Protein AF-A0A847CXT5-F1 (afdb_monomer)

Solvent-accessible surface area (backbone atoms only — not comparable to full-atom values): 8410 Å² total; per-residue (Å²): 108,74,64,59,53,51,53,51,46,37,54,35,39,77,73,70,45,83,42,73,46,70,62,64,74,27,46,55,97,76,55,68,42,66,68,53,52,52,55,55,49,50,51,42,58,76,41,60,37,53,26,42,39,64,92,59,39,17,44,76,40,48,89,77,52,38,62,55,51,42,57,51,31,45,75,77,40,70,72,48,35,59,54,47,44,75,73,48,63,86,46,46,72,46,64,29,94,53,28,73,60,51,47,48,53,51,52,55,51,26,59,78,67,73,29,46,57,54,55,67,62,50,52,58,56,54,58,73,70,58,72,81,68,81,78,69,80,77,54,101,63,74,88,116

Mean predicted aligned error: 5.4 Å

pLDDT: mean 93.59, std 9.49, range [51.81, 98.88]

Structure (mmCIF, N/CA/C/O backbone):
data_AF-A0A847CXT5-F1
#
_entry.id   AF-A0A847CXT5-F1
#
loop_
_atom_site.group_PDB
_atom_site.id
_atom_site.type_symbol
_atom_site.label_atom_id
_atom_site.label_alt_id
_atom_site.label_comp_id
_atom_site.label_asym_id
_atom_site.label_entity_id
_atom_site.label_seq_id
_atom_site.pdbx_PDB_ins_code
_atom_site.Cartn_x
_atom_site.Cartn_y
_atom_site.Cartn_z
_atom_site.occupancy
_atom_site.B_iso_or_equiv
_atom_site.auth_seq_id
_atom_site.auth_comp_id
_atom_site.auth_asym_id
_atom_site.auth_atom_id
_atom_site.pdbx_PDB_model_num
ATOM 1 N N . THR A 1 1 ? 10.866 6.165 8.435 1.00 80.00 1 THR A N 1
ATOM 2 C CA . THR A 1 1 ? 10.937 4.699 8.210 1.00 80.00 1 THR A CA 1
ATOM 3 C C . THR A 1 1 ? 9.581 4.065 8.501 1.00 80.00 1 THR A C 1
ATOM 5 O O . THR A 1 1 ? 8.692 4.770 8.966 1.00 80.00 1 THR A O 1
ATOM 8 N N . THR A 1 2 ? 9.377 2.768 8.231 1.00 90.88 2 THR A N 1
ATOM 9 C CA . THR A 1 2 ? 8.132 2.068 8.625 1.00 90.88 2 THR A CA 1
ATOM 10 C C . THR A 1 2 ? 7.911 2.136 10.136 1.00 90.88 2 THR A C 1
ATOM 12 O O . THR A 1 2 ? 6.807 2.439 10.571 1.00 90.88 2 THR A O 1
ATOM 15 N N . LYS A 1 3 ? 8.977 1.964 10.929 1.00 94.25 3 LYS A N 1
ATOM 16 C CA . LYS A 1 3 ? 8.928 2.025 12.395 1.00 94.25 3 LYS A CA 1
ATOM 17 C C . LYS A 1 3 ? 8.353 3.348 12.913 1.00 94.25 3 LYS A C 1
ATOM 19 O O . LYS A 1 3 ? 7.397 3.321 13.672 1.00 94.25 3 LYS A O 1
ATOM 24 N N . GLU A 1 4 ? 8.872 4.483 12.447 1.00 96.94 4 GLU A N 1
ATOM 25 C CA . GLU A 1 4 ? 8.405 5.811 12.891 1.00 96.94 4 GLU A CA 1
ATOM 26 C C . GLU A 1 4 ? 6.923 6.047 12.558 1.00 96.94 4 GLU A C 1
ATOM 28 O O . GLU A 1 4 ? 6.193 6.655 13.335 1.00 96.94 4 GLU A O 1
ATOM 33 N N . ARG A 1 5 ? 6.447 5.528 11.414 1.00 96.50 5 ARG A N 1
ATOM 34 C CA . ARG A 1 5 ? 5.022 5.596 11.054 1.00 96.50 5 ARG A CA 1
ATOM 35 C C . ARG A 1 5 ? 4.167 4.770 12.013 1.00 96.50 5 ARG A C 1
ATOM 37 O O . ARG A 1 5 ? 3.111 5.232 12.426 1.00 96.50 5 ARG A O 1
ATOM 44 N N . VAL A 1 6 ? 4.623 3.575 12.386 1.00 97.19 6 VAL A N 1
ATOM 45 C CA . VAL A 1 6 ? 3.928 2.714 13.357 1.00 97.19 6 VAL A CA 1
ATOM 46 C C . VAL A 1 6 ? 3.928 3.344 14.751 1.00 97.19 6 VAL A C 1
ATO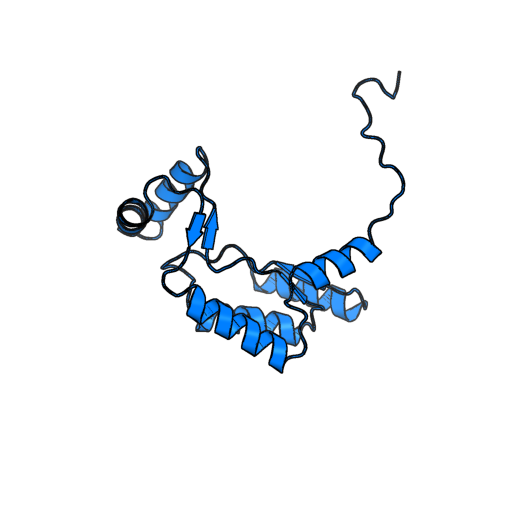M 48 O O . VAL A 1 6 ? 2.904 3.313 15.423 1.00 97.19 6 VAL A O 1
ATOM 51 N N . GLU A 1 7 ? 5.029 3.971 15.169 1.00 98.00 7 GLU A N 1
ATOM 52 C CA . GLU A 1 7 ? 5.098 4.723 16.429 1.00 98.00 7 GLU A CA 1
ATOM 53 C C . GLU A 1 7 ? 4.094 5.882 16.445 1.00 98.00 7 GLU A C 1
ATOM 55 O O . GLU A 1 7 ? 3.377 6.048 17.429 1.00 98.00 7 GLU A O 1
ATOM 60 N N . ALA A 1 8 ? 3.956 6.618 15.338 1.00 98.12 8 ALA A N 1
ATOM 61 C CA . ALA A 1 8 ? 2.933 7.653 15.214 1.00 98.12 8 ALA A CA 1
ATOM 62 C C . ALA A 1 8 ? 1.506 7.080 15.317 1.00 98.12 8 ALA A C 1
ATOM 64 O O . ALA A 1 8 ? 0.692 7.602 16.076 1.00 98.12 8 ALA A O 1
ATOM 65 N N . LEU A 1 9 ? 1.207 5.979 14.613 1.00 98.31 9 LEU A N 1
ATOM 66 C CA . LEU A 1 9 ? -0.096 5.304 14.705 1.00 98.31 9 LEU A CA 1
ATOM 67 C C . LEU A 1 9 ? -0.388 4.812 16.128 1.00 98.31 9 LEU A C 1
ATOM 69 O O . LEU A 1 9 ? -1.523 4.902 16.589 1.00 98.31 9 LEU A O 1
ATOM 73 N N . LYS A 1 10 ? 0.634 4.324 16.836 1.00 98.25 10 LYS A N 1
ATOM 74 C CA . LYS A 1 10 ? 0.521 3.887 18.227 1.00 98.25 10 LYS A CA 1
ATOM 75 C C . LYS A 1 10 ? 0.152 5.047 19.151 1.00 98.25 10 LYS A C 1
ATOM 77 O O . LYS A 1 10 ? -0.775 4.892 19.937 1.00 98.25 10 LYS A O 1
ATOM 82 N N . SER A 1 11 ? 0.816 6.195 19.022 1.00 98.56 11 SER A N 1
ATOM 83 C CA . SER A 1 11 ? 0.472 7.390 19.801 1.00 98.56 11 SER A CA 1
ATOM 84 C C . SER A 1 11 ? -0.959 7.854 19.519 1.00 98.56 11 SER A C 1
ATOM 86 O O . SER A 1 11 ? -1.705 8.119 20.451 1.00 98.56 11 SER A O 1
ATOM 88 N N . LEU A 1 12 ? -1.380 7.881 18.248 1.00 98.31 12 LEU A N 1
ATOM 89 C CA . LEU A 1 12 ? -2.756 8.240 17.877 1.00 98.31 12 LEU A CA 1
ATOM 90 C C . LEU A 1 12 ? -3.781 7.276 18.490 1.00 98.31 12 LEU A C 1
ATOM 92 O O . LEU A 1 12 ? -4.783 7.717 19.047 1.00 98.31 12 LEU A O 1
ATOM 96 N N . ARG A 1 13 ? -3.504 5.968 18.451 1.00 97.88 13 ARG A N 1
ATOM 97 C CA . ARG A 1 13 ? -4.335 4.944 19.094 1.00 97.88 13 ARG A CA 1
ATOM 98 C C . ARG A 1 13 ? -4.443 5.161 20.604 1.00 97.88 13 ARG A C 1
ATOM 100 O O . ARG A 1 13 ? -5.537 5.025 21.146 1.00 97.88 13 ARG A O 1
ATOM 107 N N . ASP A 1 14 ? -3.329 5.443 21.276 1.00 98.19 14 ASP A N 1
ATOM 108 C CA . ASP A 1 14 ? -3.289 5.616 22.734 1.00 98.19 14 ASP A CA 1
ATOM 109 C C . ASP A 1 14 ? -4.082 6.863 23.178 1.00 98.19 14 ASP A C 1
ATOM 111 O O . ASP A 1 14 ? -4.697 6.846 24.242 1.00 98.19 14 ASP A O 1
ATOM 115 N N . GLU A 1 15 ? -4.180 7.875 22.311 1.00 98.31 15 GLU A N 1
ATOM 116 C CA . GLU A 1 15 ? -5.046 9.056 22.472 1.00 98.31 15 GLU A CA 1
ATOM 117 C C . GLU A 1 15 ? -6.496 8.836 21.985 1.00 98.31 15 GLU A C 1
ATOM 119 O O . GLU A 1 15 ? -7.308 9.760 21.969 1.00 98.31 15 GLU A O 1
ATOM 124 N N . GLY A 1 16 ? -6.855 7.618 21.563 1.00 96.44 16 GLY A N 1
ATOM 125 C CA . GLY A 1 16 ?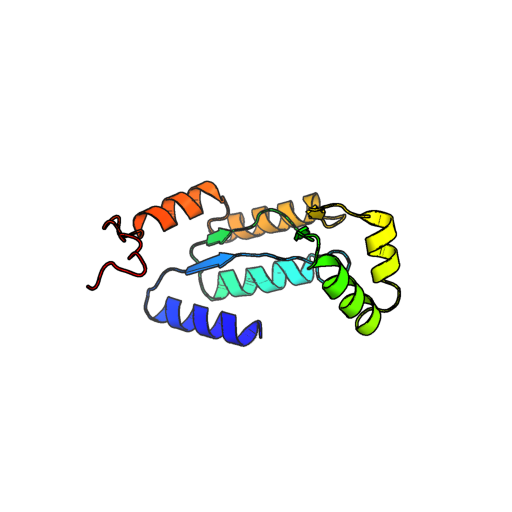 -8.204 7.285 21.094 1.00 96.44 16 GLY A CA 1
ATOM 126 C C . GLY A 1 16 ? -8.561 7.846 19.713 1.00 96.44 16 GLY A C 1
ATOM 127 O O . GLY A 1 16 ? -9.739 7.878 19.355 1.00 96.44 16 GLY A O 1
ATOM 128 N N . ILE A 1 17 ? -7.570 8.272 18.925 1.00 96.19 17 ILE A N 1
ATOM 129 C CA . ILE A 1 17 ? -7.764 8.817 17.580 1.00 96.19 17 ILE A CA 1
ATOM 130 C C . ILE A 1 17 ? -7.764 7.663 16.563 1.00 96.19 17 ILE A C 1
ATOM 132 O O . ILE A 1 17 ? -6.739 6.994 16.387 1.00 96.19 17 ILE A O 1
ATOM 136 N N . PRO A 1 18 ? -8.886 7.406 15.866 1.00 95.19 18 PRO A N 1
ATOM 137 C CA . PRO A 1 18 ? -8.955 6.354 14.863 1.00 95.19 18 PRO A CA 1
ATOM 138 C C . PRO A 1 18 ? -8.094 6.705 13.649 1.00 95.19 18 PRO A C 1
ATOM 140 O O . PRO A 1 18 ? -8.025 7.853 13.212 1.00 95.19 18 PRO A O 1
ATOM 143 N N . THR A 1 19 ? -7.438 5.695 13.083 1.00 97.69 19 THR A N 1
ATOM 144 C CA . THR A 1 19 ? -6.526 5.872 11.950 1.00 97.69 19 THR A CA 1
ATOM 145 C C . THR A 1 19 ? -6.871 4.938 10.806 1.00 97.69 19 THR A C 1
ATOM 147 O O . THR A 1 19 ? -7.294 3.801 11.009 1.00 97.69 19 THR A O 1
ATOM 150 N N . VAL A 1 20 ? -6.659 5.424 9.588 1.00 97.94 20 VAL A N 1
ATOM 151 C CA . VAL A 1 20 ? -6.747 4.644 8.355 1.00 97.94 20 VAL A CA 1
ATOM 152 C C . VAL A 1 20 ? -5.367 4.625 7.713 1.00 97.94 20 VAL A C 1
ATOM 154 O O . VAL A 1 20 ? -4.718 5.665 7.598 1.00 97.94 20 VAL A O 1
ATOM 157 N N . VAL A 1 21 ? -4.912 3.450 7.285 1.00 98.19 21 VAL A N 1
ATOM 158 C CA . VAL A 1 21 ? -3.637 3.292 6.572 1.00 98.19 21 VAL A CA 1
ATOM 159 C C . VAL A 1 21 ? -3.895 3.163 5.080 1.00 98.19 21 VAL A C 1
ATOM 161 O O . VAL A 1 21 ? -4.787 2.439 4.662 1.00 98.19 21 VAL A O 1
ATOM 164 N N . TRP A 1 22 ? -3.084 3.819 4.253 1.00 97.62 22 TRP A N 1
ATOM 165 C CA . TRP A 1 22 ? -3.127 3.635 2.803 1.00 97.62 22 TRP A CA 1
ATOM 166 C C . TRP A 1 22 ? -1.960 2.753 2.345 1.00 97.62 22 TRP A C 1
ATOM 168 O O . TRP A 1 22 ? -0.801 3.171 2.369 1.00 97.62 22 TRP A O 1
ATOM 178 N N . LEU A 1 23 ? -2.262 1.515 1.942 1.00 97.25 23 LEU A N 1
ATOM 179 C CA . LEU A 1 23 ? -1.288 0.500 1.535 1.00 97.25 23 LEU A CA 1
ATOM 180 C C . LEU A 1 23 ? -0.939 0.635 0.045 1.00 97.25 23 LEU A C 1
ATOM 182 O O . LEU A 1 23 ? -1.372 -0.151 -0.795 1.00 97.25 23 LEU A O 1
ATOM 186 N N . THR A 1 24 ? -0.183 1.676 -0.296 1.00 94.00 24 THR A N 1
ATOM 187 C CA . THR A 1 24 ? 0.356 1.905 -1.645 1.00 94.00 24 THR A CA 1
ATOM 188 C C . THR A 1 24 ? 1.566 2.851 -1.570 1.00 94.00 24 THR A C 1
ATOM 190 O O . THR A 1 24 ? 1.615 3.698 -0.673 1.00 94.00 24 THR A O 1
ATOM 193 N N . PRO A 1 25 ? 2.552 2.760 -2.479 1.00 95.56 25 PRO A N 1
ATOM 194 C CA . PRO A 1 25 ? 2.696 1.767 -3.545 1.00 95.56 25 PRO A CA 1
ATOM 195 C C . PRO A 1 25 ? 3.283 0.432 -3.072 1.00 95.56 25 PRO A C 1
ATOM 197 O O . PRO A 1 25 ? 4.080 0.380 -2.134 1.00 95.56 25 PRO A O 1
ATOM 200 N N . ILE A 1 26 ? 2.941 -0.633 -3.800 1.00 97.62 26 ILE A N 1
ATOM 201 C CA . ILE A 1 26 ? 3.619 -1.936 -3.754 1.00 97.62 26 ILE A CA 1
ATOM 202 C C . ILE A 1 26 ? 4.311 -2.133 -5.104 1.00 97.62 26 ILE A C 1
ATOM 204 O O . ILE A 1 26 ? 3.670 -2.241 -6.145 1.00 97.62 26 ILE A O 1
ATOM 208 N N . LEU A 1 27 ? 5.637 -2.096 -5.089 1.00 97.25 27 LEU A N 1
ATOM 209 C CA . LEU A 1 27 ? 6.501 -2.076 -6.257 1.00 97.25 27 LEU A CA 1
ATOM 210 C C . LEU A 1 27 ? 6.735 -3.502 -6.775 1.00 97.25 27 LEU A C 1
ATOM 212 O O . LEU A 1 27 ? 7.336 -4.310 -6.055 1.00 97.25 27 LEU A O 1
ATOM 216 N N . PRO A 1 28 ? 6.326 -3.812 -8.022 1.00 97.62 28 PRO A N 1
ATOM 217 C CA . PRO A 1 28 ? 6.561 -5.123 -8.614 1.00 97.62 28 PRO A CA 1
ATOM 218 C C . PRO A 1 28 ? 8.031 -5.545 -8.550 1.00 97.62 28 PRO A C 1
ATOM 220 O O . PRO A 1 28 ? 8.923 -4.735 -8.805 1.00 97.62 28 PRO A O 1
ATOM 223 N N . PHE A 1 29 ? 8.288 -6.814 -8.251 1.00 96.94 29 PHE A N 1
ATOM 224 C CA . PHE A 1 29 ? 9.623 -7.414 -8.138 1.00 96.94 29 PHE A CA 1
ATOM 225 C C . PHE A 1 29 ? 10.510 -6.899 -6.991 1.00 96.94 29 PHE A C 1
ATOM 227 O O . PHE A 1 29 ? 11.646 -7.356 -6.873 1.00 96.94 29 PHE A O 1
ATOM 234 N N . ILE A 1 30 ? 10.045 -5.951 -6.171 1.00 96.81 30 ILE A N 1
ATOM 235 C CA . ILE A 1 30 ? 10.856 -5.336 -5.105 1.00 96.81 30 ILE A CA 1
ATOM 236 C C . ILE A 1 30 ? 10.270 -5.650 -3.736 1.00 96.81 30 ILE A C 1
ATOM 238 O O . ILE A 1 30 ? 10.973 -6.157 -2.867 1.00 96.81 30 ILE A O 1
ATOM 242 N N . ASN A 1 31 ? 8.996 -5.320 -3.524 1.00 96.50 31 ASN A N 1
ATOM 243 C CA . ASN A 1 31 ? 8.335 -5.502 -2.231 1.00 96.50 31 ASN A CA 1
ATOM 244 C C . ASN A 1 31 ? 6.912 -6.071 -2.361 1.00 96.50 31 ASN A C 1
ATOM 246 O O . ASN A 1 31 ? 6.138 -6.034 -1.404 1.00 96.50 31 ASN A O 1
ATOM 250 N N . ASP A 1 32 ? 6.576 -6.629 -3.525 1.00 97.69 32 ASP A N 1
ATOM 251 C CA . ASP A 1 32 ? 5.326 -7.335 -3.804 1.00 97.69 32 ASP A CA 1
ATOM 252 C C . ASP A 1 32 ? 5.381 -8.802 -3.353 1.00 97.69 32 ASP A C 1
ATOM 254 O O . ASP A 1 32 ? 4.976 -9.715 -4.070 1.00 97.69 32 ASP A O 1
ATOM 258 N N . THR A 1 33 ? 5.889 -9.036 -2.144 1.00 98.25 33 THR A N 1
ATOM 259 C CA . THR A 1 33 ? 5.925 -10.361 -1.523 1.00 98.25 33 THR A CA 1
ATOM 260 C C . THR A 1 33 ? 4.840 -10.481 -0.464 1.00 98.25 33 THR A C 1
ATOM 262 O O . THR A 1 33 ? 4.510 -9.519 0.226 1.00 98.25 33 THR A O 1
ATOM 265 N N . GLU A 1 34 ? 4.303 -11.689 -0.300 1.00 98.50 34 GLU A N 1
ATOM 266 C CA . GLU A 1 34 ? 3.309 -11.974 0.739 1.00 98.50 34 GLU A CA 1
ATOM 267 C C . GLU A 1 34 ? 3.837 -11.640 2.137 1.00 98.50 34 GLU A C 1
ATOM 269 O O . GLU A 1 34 ? 3.141 -11.000 2.918 1.00 98.50 34 GLU A O 1
ATOM 274 N N . GLU A 1 35 ? 5.092 -12.001 2.415 1.00 98.50 35 GLU A N 1
ATOM 275 C CA . GLU A 1 35 ? 5.767 -11.705 3.678 1.00 98.50 35 GLU A CA 1
ATOM 276 C C . GLU A 1 35 ? 5.769 -10.204 3.990 1.00 98.50 35 GLU A C 1
ATOM 278 O O . GLU A 1 35 ? 5.437 -9.809 5.107 1.00 98.50 35 GLU A O 1
ATOM 283 N N . ASN A 1 36 ? 6.077 -9.355 3.005 1.00 97.94 36 ASN A N 1
ATOM 284 C CA . ASN A 1 36 ? 6.067 -7.909 3.203 1.00 97.94 36 ASN A CA 1
ATOM 285 C C . ASN A 1 36 ? 4.645 -7.378 3.454 1.00 97.94 36 ASN A C 1
ATOM 287 O O . ASN A 1 36 ? 4.447 -6.577 4.368 1.00 97.94 36 ASN A O 1
ATOM 291 N N . ILE A 1 37 ? 3.649 -7.842 2.688 1.00 98.44 37 ILE A N 1
ATOM 292 C CA . ILE A 1 37 ? 2.246 -7.440 2.883 1.00 98.44 37 ILE A CA 1
ATOM 293 C C . ILE A 1 37 ? 1.764 -7.837 4.282 1.00 98.44 37 ILE A C 1
ATOM 295 O O . ILE A 1 37 ? 1.284 -6.986 5.030 1.00 98.44 37 ILE A O 1
ATOM 299 N N . ILE A 1 38 ? 1.962 -9.095 4.679 1.00 98.56 38 ILE A N 1
ATOM 300 C CA . ILE A 1 38 ? 1.603 -9.592 6.011 1.00 98.56 38 ILE A CA 1
ATOM 301 C C . ILE A 1 38 ? 2.366 -8.844 7.109 1.00 98.56 38 ILE A C 1
ATOM 303 O O . ILE A 1 38 ? 1.778 -8.498 8.132 1.00 98.56 38 ILE A O 1
ATOM 307 N N . GLY A 1 39 ? 3.648 -8.536 6.906 1.00 98.00 39 GLY A N 1
ATOM 308 C CA . GLY A 1 39 ? 4.440 -7.737 7.841 1.00 98.00 39 GLY A CA 1
ATOM 309 C C . GLY A 1 39 ? 3.823 -6.361 8.103 1.00 98.00 39 GLY A C 1
ATOM 310 O O . GLY A 1 39 ? 3.642 -5.973 9.257 1.00 98.00 39 GLY A O 1
ATOM 311 N N . ILE A 1 40 ? 3.422 -5.646 7.047 1.00 97.88 40 ILE A N 1
ATOM 312 C CA . ILE A 1 40 ? 2.763 -4.336 7.168 1.00 97.88 40 ILE A CA 1
ATOM 313 C C . ILE A 1 40 ? 1.395 -4.462 7.853 1.00 97.88 40 ILE A C 1
ATOM 315 O O . ILE A 1 40 ? 1.065 -3.665 8.736 1.00 97.88 40 ILE A O 1
ATOM 319 N N . LEU A 1 41 ? 0.602 -5.468 7.482 1.00 98.56 41 LEU A N 1
ATOM 320 C CA . LEU A 1 41 ? -0.727 -5.681 8.055 1.00 98.56 41 LEU A CA 1
ATOM 321 C C . LEU A 1 41 ? -0.674 -6.098 9.531 1.00 98.56 41 LEU A C 1
ATOM 323 O O . LEU A 1 41 ? -1.533 -5.688 10.313 1.00 98.56 41 LEU A O 1
ATOM 327 N N . ASN A 1 42 ? 0.362 -6.825 9.952 1.00 98.69 42 ASN A N 1
ATOM 328 C CA . ASN A 1 42 ? 0.596 -7.126 11.364 1.00 98.69 42 ASN A CA 1
ATOM 329 C C . ASN A 1 42 ? 0.826 -5.859 12.193 1.00 98.69 42 ASN A C 1
ATOM 331 O O . ASN A 1 42 ? 0.269 -5.755 13.285 1.00 98.69 42 ASN A O 1
ATOM 335 N N . TYR A 1 43 ? 1.555 -4.867 11.673 1.00 98.25 43 TYR A N 1
ATOM 336 C CA . TYR A 1 43 ? 1.663 -3.572 12.352 1.00 98.25 43 TYR A CA 1
ATOM 337 C C . TYR A 1 43 ? 0.311 -2.863 12.443 1.00 98.25 43 TYR A C 1
ATOM 339 O O . TYR A 1 43 ? -0.037 -2.350 13.503 1.00 98.25 43 TYR A O 1
ATOM 347 N N . CYS A 1 44 ? -0.471 -2.871 11.358 1.00 98.44 44 CYS A N 1
ATOM 348 C CA . CYS A 1 44 ? -1.813 -2.280 11.333 1.00 98.44 44 CYS A CA 1
ATOM 349 C C . CYS A 1 44 ? -2.726 -2.915 12.396 1.00 98.44 44 CYS A C 1
ATOM 351 O O . CYS A 1 44 ? -3.422 -2.210 13.128 1.00 98.44 44 CYS A O 1
ATOM 353 N N . LYS A 1 45 ? -2.664 -4.243 12.530 1.00 98.56 45 LYS A N 1
ATOM 354 C CA . LYS A 1 45 ? -3.345 -5.006 13.580 1.00 98.56 45 LYS A CA 1
ATOM 355 C C . LYS A 1 45 ? -2.859 -4.619 14.979 1.00 98.56 45 LYS A C 1
ATOM 357 O O . LYS A 1 45 ? -3.680 -4.373 15.858 1.00 98.56 45 LYS A O 1
ATOM 362 N N . GLU A 1 46 ? -1.546 -4.562 15.203 1.00 98.00 46 GLU A N 1
ATOM 363 C CA . GLU A 1 46 ? -0.951 -4.232 16.507 1.00 98.00 46 GLU A CA 1
ATOM 364 C C . GLU A 1 46 ? -1.406 -2.852 17.009 1.00 98.00 46 GLU A C 1
ATOM 366 O O . GLU A 1 46 ? -1.779 -2.681 18.176 1.00 98.00 46 GLU A O 1
ATOM 371 N N . VAL A 1 47 ? -1.423 -1.862 16.114 1.00 97.81 47 VAL A N 1
ATOM 372 C CA . VAL A 1 47 ? -1.854 -0.492 16.427 1.00 97.81 47 VAL A CA 1
ATOM 373 C C . VAL A 1 47 ? -3.359 -0.273 16.252 1.00 97.81 47 VAL A C 1
ATOM 375 O O . VAL A 1 47 ? -3.827 0.840 16.457 1.00 97.81 47 VAL A O 1
ATOM 378 N N . LYS A 1 48 ? -4.129 -1.331 15.962 1.00 98.38 48 LYS A N 1
ATOM 379 C CA . LYS A 1 48 ? -5.600 -1.316 15.896 1.00 98.38 48 LYS A CA 1
ATOM 380 C C . LYS A 1 48 ? -6.151 -0.210 14.989 1.00 98.38 48 LYS A C 1
ATOM 382 O O . LYS A 1 48 ? -7.034 0.545 15.393 1.00 98.38 48 LYS A O 1
ATOM 387 N N . VAL A 1 49 ? -5.608 -0.099 13.777 1.00 98.44 49 VAL A N 1
ATOM 388 C CA . VAL A 1 49 ? -6.143 0.840 12.780 1.00 98.44 49 VAL A CA 1
ATOM 389 C C . VAL A 1 49 ? -7.611 0.517 12.495 1.00 98.44 49 VAL A C 1
ATOM 391 O O . VAL A 1 49 ? -8.010 -0.647 12.518 1.00 98.44 49 VAL A O 1
ATOM 394 N N . PHE A 1 50 ? -8.408 1.541 12.199 1.00 98.25 50 PHE A N 1
ATOM 395 C CA . PHE A 1 50 ? -9.806 1.370 11.806 1.00 98.25 50 PHE A CA 1
ATOM 396 C C . PHE A 1 50 ? -9.909 0.619 10.476 1.00 98.25 50 PHE A C 1
ATOM 398 O O . PHE A 1 50 ? -10.693 -0.319 10.338 1.00 98.25 50 PHE A O 1
ATOM 405 N N . GLY A 1 51 ? -9.087 1.012 9.502 1.00 98.56 51 GLY A N 1
ATOM 406 C CA . GLY A 1 51 ? -9.103 0.387 8.193 1.00 98.56 51 GLY A CA 1
ATOM 407 C C . GLY A 1 51 ? -7.831 0.574 7.386 1.00 98.56 51 GLY A C 1
ATOM 408 O O . GLY A 1 51 ? -6.953 1.369 7.735 1.00 98.56 51 GLY A O 1
ATOM 409 N N . VAL A 1 52 ? -7.742 -0.176 6.292 1.00 98.69 52 VAL A N 1
ATOM 410 C CA . VAL A 1 52 ? -6.641 -0.109 5.334 1.00 98.69 52 VAL A CA 1
ATOM 411 C C . VAL A 1 52 ? -7.206 0.076 3.929 1.00 98.69 52 VAL A C 1
ATOM 413 O O . VAL A 1 52 ? -7.922 -0.782 3.428 1.00 98.69 52 VAL A O 1
ATOM 416 N N . ILE A 1 53 ? -6.860 1.189 3.282 1.00 98.38 53 ILE A N 1
ATOM 417 C CA . ILE A 1 53 ? -7.188 1.460 1.880 1.00 98.38 53 ILE A CA 1
ATOM 418 C C . ILE A 1 53 ? -6.161 0.751 1.001 1.00 98.38 53 ILE A C 1
ATOM 420 O O . ILE A 1 53 ? -4.952 0.954 1.164 1.00 98.38 53 ILE A O 1
ATOM 424 N N . CYS A 1 54 ? -6.624 -0.028 0.027 1.00 98.06 54 CYS A N 1
ATOM 425 C CA . CYS A 1 54 ? -5.761 -0.655 -0.971 1.00 98.06 54 CYS A CA 1
ATOM 426 C C . CYS A 1 54 ? -6.469 -0.732 -2.329 1.00 98.06 54 CYS A C 1
ATOM 428 O O . CYS A 1 54 ? -7.594 -1.213 -2.431 1.00 98.06 54 CYS A O 1
ATOM 430 N N . PHE A 1 55 ? -5.804 -0.273 -3.393 1.00 96.44 55 PHE A N 1
ATOM 431 C CA . PHE A 1 55 ? -6.343 -0.291 -4.765 1.00 96.44 55 PHE A CA 1
ATOM 432 C C . PHE A 1 55 ? -5.720 -1.382 -5.645 1.00 96.44 55 PHE A C 1
ATOM 434 O O . PHE A 1 55 ? -5.949 -1.414 -6.853 1.00 96.44 55 PHE A O 1
ATOM 441 N N . GLY A 1 56 ? -4.897 -2.251 -5.060 1.00 96.62 56 GLY A N 1
ATOM 442 C CA . GLY A 1 56 ? -4.078 -3.205 -5.792 1.00 96.62 56 GLY A CA 1
ATOM 443 C C . GLY A 1 56 ? -2.598 -3.089 -5.454 1.00 96.62 56 GLY A C 1
ATOM 444 O O . GLY A 1 56 ? -2.114 -2.079 -4.941 1.00 96.62 56 GLY A O 1
ATOM 445 N N . MET A 1 57 ? -1.872 -4.141 -5.805 1.00 98.12 57 MET A N 1
ATOM 446 C CA . MET A 1 57 ? -0.431 -4.235 -5.650 1.00 98.12 57 MET A CA 1
ATOM 447 C C . MET A 1 57 ? 0.238 -3.652 -6.884 1.00 98.12 57 MET A C 1
ATOM 449 O O . MET A 1 57 ? 0.384 -4.316 -7.914 1.00 98.12 57 MET A O 1
ATOM 453 N N . GLY A 1 58 ? 0.610 -2.384 -6.793 1.00 97.44 58 GLY A N 1
ATOM 454 C CA . GLY A 1 58 ? 1.257 -1.692 -7.888 1.00 97.44 58 GLY A CA 1
ATOM 455 C C . GLY A 1 58 ? 1.601 -0.252 -7.564 1.00 97.44 58 GLY A C 1
ATOM 456 O O . GLY A 1 58 ? 1.514 0.218 -6.426 1.00 97.44 58 GLY A O 1
ATOM 457 N N . LEU A 1 59 ? 1.964 0.453 -8.624 1.00 97.06 59 LEU A N 1
ATOM 458 C CA . LEU A 1 59 ? 2.172 1.887 -8.641 1.00 97.06 59 LEU A CA 1
ATOM 459 C C . LEU A 1 59 ? 1.667 2.476 -9.954 1.00 97.06 59 LEU A C 1
ATOM 461 O O . LEU A 1 59 ? 1.438 1.769 -10.937 1.00 97.06 59 LEU A O 1
ATOM 465 N N . THR A 1 60 ? 1.549 3.796 -9.980 1.00 96.31 60 THR A N 1
ATOM 466 C CA . THR A 1 60 ? 1.299 4.539 -11.210 1.00 96.31 60 THR A CA 1
ATOM 467 C C . THR A 1 60 ? 2.549 5.288 -11.647 1.00 96.31 60 THR A C 1
ATOM 469 O O . THR A 1 60 ? 3.094 6.062 -10.864 1.00 96.31 60 THR A O 1
ATOM 472 N N . LEU A 1 61 ? 2.966 5.112 -12.900 1.00 96.19 61 LEU A N 1
ATOM 473 C CA . LEU A 1 61 ? 4.087 5.831 -13.504 1.00 96.19 61 LEU A CA 1
ATOM 474 C C . LEU A 1 61 ? 3.561 6.825 -14.540 1.00 96.19 61 LEU A C 1
ATOM 476 O O . LEU A 1 61 ? 3.119 6.435 -15.620 1.00 96.19 61 LEU A O 1
ATOM 480 N N . ARG A 1 62 ? 3.601 8.118 -14.206 1.00 94.50 62 ARG A N 1
ATOM 481 C CA . ARG A 1 62 ? 3.298 9.220 -15.137 1.00 94.50 62 ARG A CA 1
ATOM 482 C C . ARG A 1 62 ? 4.524 9.564 -15.970 1.00 94.50 62 ARG A C 1
ATOM 484 O O . ARG A 1 62 ? 5.652 9.329 -15.537 1.00 94.50 62 ARG A O 1
ATOM 491 N N . GLU A 1 63 ? 4.294 10.174 -17.125 1.00 88.44 63 GLU A N 1
ATOM 492 C CA . GLU A 1 63 ? 5.345 10.902 -17.840 1.00 88.44 63 GLU A CA 1
ATOM 493 C C . GLU A 1 63 ? 6.002 11.933 -16.901 1.00 88.44 63 GLU A C 1
ATOM 495 O O . GLU A 1 63 ? 5.325 12.549 -16.073 1.00 88.44 63 GLU A O 1
ATOM 500 N N . GLY A 1 64 ? 7.329 12.040 -16.944 1.00 86.88 64 GLY A N 1
ATOM 501 C CA . GLY A 1 64 ? 8.149 12.831 -16.024 1.00 86.88 64 GLY A CA 1
ATOM 502 C C . GLY A 1 64 ? 8.577 12.060 -14.767 1.00 86.88 64 GLY A C 1
ATOM 503 O O . GLY A 1 64 ? 9.744 12.095 -14.376 1.00 86.88 64 GLY A O 1
ATOM 504 N N . ASN A 1 65 ? 7.658 11.332 -14.120 1.00 93.31 65 ASN A N 1
ATOM 505 C CA . ASN A 1 65 ? 7.995 10.507 -12.951 1.00 93.31 65 ASN A CA 1
ATOM 506 C C . ASN A 1 65 ? 8.679 9.189 -13.350 1.00 93.31 65 ASN A C 1
ATOM 508 O O . ASN A 1 65 ? 9.568 8.712 -12.640 1.00 93.31 65 ASN A O 1
ATOM 512 N N . ARG A 1 66 ? 8.282 8.610 -14.488 1.00 95.62 66 ARG A N 1
ATOM 513 C CA . ARG A 1 66 ? 8.786 7.322 -14.976 1.00 95.62 66 ARG A CA 1
ATOM 514 C C . ARG A 1 66 ? 10.292 7.344 -15.214 1.00 95.62 66 ARG A C 1
ATOM 516 O O . ARG A 1 66 ? 10.980 6.402 -14.836 1.00 95.62 66 ARG A O 1
ATOM 523 N N . GLU A 1 67 ? 10.803 8.408 -15.817 1.00 93.94 67 GLU A N 1
ATOM 524 C CA . GLU A 1 67 ? 12.211 8.554 -16.184 1.00 93.94 67 GLU A CA 1
ATOM 525 C C . GLU A 1 67 ? 13.082 8.588 -14.926 1.00 93.94 67 GLU A C 1
ATOM 527 O O . GLU A 1 67 ? 14.078 7.866 -14.832 1.00 93.94 67 GLU A O 1
ATOM 532 N N . TYR A 1 68 ? 12.651 9.358 -13.922 1.00 95.50 68 TYR A N 1
ATOM 533 C CA . TYR A 1 68 ? 13.300 9.385 -12.617 1.00 95.50 68 TYR A CA 1
ATOM 534 C C . TYR A 1 68 ? 13.251 8.012 -11.936 1.00 95.50 68 TYR A C 1
ATOM 536 O O . TYR A 1 68 ? 14.292 7.506 -11.514 1.00 95.50 68 TYR A O 1
ATOM 544 N N . PHE A 1 69 ? 12.077 7.375 -11.887 1.00 96.56 69 PHE A N 1
ATOM 545 C CA . PHE A 1 69 ? 11.910 6.052 -11.284 1.00 96.56 69 PHE A CA 1
ATOM 546 C C . PHE A 1 69 ? 12.831 5.006 -11.931 1.00 96.56 69 PHE A C 1
ATOM 548 O O . PHE A 1 69 ? 13.532 4.283 -11.227 1.00 96.56 69 PHE A O 1
ATOM 555 N N . TYR A 1 70 ? 12.914 4.977 -13.263 1.00 95.50 70 TYR A N 1
ATOM 556 C CA . TYR A 1 70 ? 13.819 4.087 -13.993 1.00 95.50 70 TYR A CA 1
ATOM 557 C C . TYR A 1 70 ? 15.294 4.416 -13.747 1.00 95.50 70 TYR A C 1
ATOM 559 O O . TYR A 1 70 ? 16.094 3.493 -13.620 1.00 95.50 70 TYR A O 1
ATOM 567 N N . SER A 1 71 ? 15.666 5.695 -13.620 1.00 94.88 71 SER A N 1
ATOM 568 C CA . SER A 1 71 ? 17.040 6.072 -13.255 1.00 94.88 71 SER A CA 1
ATOM 569 C C . SER A 1 71 ? 17.443 5.566 -11.864 1.00 94.88 71 SER A C 1
ATOM 571 O O . SER A 1 71 ? 18.586 5.167 -11.658 1.00 94.88 71 SER A O 1
ATOM 573 N N . GLU A 1 72 ? 16.508 5.547 -10.912 1.00 96.25 72 GLU A N 1
ATOM 574 C CA . GLU A 1 72 ? 16.759 5.062 -9.554 1.00 96.25 72 GLU A CA 1
ATOM 575 C C . GLU A 1 72 ? 16.726 3.535 -9.471 1.00 96.25 72 GLU A C 1
ATOM 577 O O . GLU A 1 72 ? 17.514 2.957 -8.719 1.00 96.25 72 GLU A O 1
ATOM 582 N N . LEU A 1 73 ? 15.866 2.880 -10.261 1.00 96.19 73 LEU A N 1
ATOM 583 C CA . LEU A 1 73 ? 15.879 1.426 -10.419 1.00 96.19 73 LEU A CA 1
ATOM 584 C C . LEU A 1 73 ? 17.235 0.944 -10.916 1.00 96.19 73 LEU A C 1
ATOM 586 O O . LEU A 1 73 ? 17.799 0.045 -10.312 1.00 96.19 73 LEU A O 1
ATOM 590 N N . ASP A 1 74 ? 17.785 1.570 -11.953 1.00 94.56 74 ASP A N 1
ATOM 591 C CA . ASP A 1 74 ? 19.066 1.163 -12.539 1.00 94.56 74 ASP A CA 1
ATOM 592 C C . ASP A 1 74 ? 20.223 1.242 -11.523 1.00 94.56 74 ASP A C 1
ATOM 594 O O . ASP A 1 74 ? 21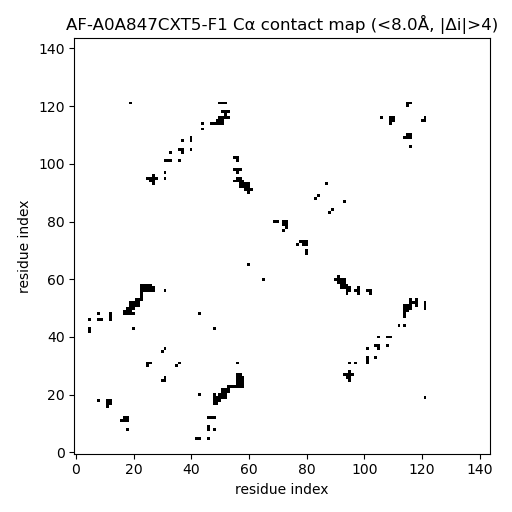.077 0.362 -11.448 1.00 94.56 74 ASP A O 1
ATOM 598 N N . LYS A 1 75 ? 20.204 2.268 -10.659 1.00 96.38 75 LYS A N 1
ATOM 599 C CA . LYS A 1 75 ? 21.212 2.458 -9.603 1.00 96.38 75 LYS A CA 1
ATOM 600 C C . LYS A 1 75 ? 21.073 1.466 -8.448 1.00 96.38 75 LYS A C 1
ATOM 602 O O . LYS A 1 75 ? 22.082 1.029 -7.902 1.00 96.38 75 LYS A O 1
ATOM 607 N N . LYS A 1 76 ? 19.841 1.189 -8.005 1.00 96.94 76 LYS A N 1
ATOM 608 C CA . LYS A 1 76 ? 19.569 0.437 -6.762 1.00 96.94 76 LYS A CA 1
ATOM 609 C C . LYS A 1 76 ? 19.300 -1.046 -7.001 1.00 96.94 76 LYS A C 1
ATOM 611 O O . LYS A 1 76 ? 19.584 -1.861 -6.131 1.00 96.94 76 LYS A O 1
ATOM 616 N N . PHE A 1 77 ? 18.762 -1.380 -8.168 1.00 95.94 77 PHE A N 1
ATOM 617 C CA . PHE A 1 77 ? 18.357 -2.719 -8.583 1.00 95.94 77 PHE A CA 1
ATOM 618 C C . PHE A 1 77 ? 18.799 -2.953 -10.039 1.00 95.94 77 PHE A C 1
ATOM 620 O O . PHE A 1 77 ? 17.965 -2.912 -10.951 1.00 95.94 77 PHE A O 1
ATOM 627 N N . PRO A 1 78 ? 20.107 -3.170 -10.285 1.00 92.88 78 PRO A N 1
ATOM 628 C CA . PRO A 1 78 ? 20.625 -3.370 -11.636 1.00 92.88 78 PRO A CA 1
ATOM 629 C C . PRO A 1 78 ? 19.831 -4.440 -12.399 1.00 92.88 78 PRO A C 1
ATOM 631 O O . PRO A 1 78 ? 19.478 -5.466 -11.821 1.00 92.88 78 PRO A O 1
ATOM 634 N N . GLN A 1 79 ? 19.568 -4.209 -13.692 1.00 91.81 79 GLN A N 1
ATOM 635 C CA . GLN A 1 79 ? 18.757 -5.059 -14.595 1.00 91.81 79 GLN A CA 1
ATOM 636 C C . GLN A 1 79 ? 17.230 -5.009 -14.378 1.00 91.81 79 GLN A C 1
ATOM 638 O O . GLN A 1 79 ? 16.450 -5.527 -15.191 1.00 91.81 79 GLN A O 1
ATOM 643 N N . LEU A 1 80 ? 16.757 -4.390 -13.290 1.00 95.75 80 LEU A N 1
ATOM 644 C CA . LEU A 1 80 ? 15.324 -4.345 -13.007 1.00 95.75 80 LEU A CA 1
ATOM 645 C C . LEU A 1 80 ? 14.596 -3.315 -13.875 1.00 95.75 80 LEU A C 1
ATOM 647 O O . LEU A 1 80 ? 13.439 -3.521 -14.242 1.00 95.75 80 LEU A O 1
ATOM 651 N N . LYS A 1 81 ? 15.282 -2.238 -14.268 1.00 96.12 81 LYS A N 1
ATOM 652 C CA . LYS A 1 81 ? 14.760 -1.244 -15.211 1.00 96.12 81 LYS A CA 1
ATOM 653 C C . LYS A 1 81 ? 14.344 -1.894 -16.533 1.00 96.12 81 LYS A C 1
ATOM 655 O O . LYS A 1 81 ? 13.233 -1.651 -16.998 1.00 96.12 81 LYS A O 1
ATOM 660 N N . GLU A 1 82 ? 15.187 -2.744 -17.113 1.00 96.56 82 GLU A N 1
ATOM 661 C CA . GLU A 1 82 ? 14.912 -3.458 -18.364 1.00 96.56 82 GLU A CA 1
ATOM 662 C C . GLU A 1 82 ? 13.682 -4.352 -18.214 1.00 96.56 82 GLU A C 1
ATOM 664 O O . GLU A 1 82 ? 12.800 -4.335 -19.071 1.00 96.56 82 GLU A O 1
ATOM 669 N N . THR A 1 83 ? 13.580 -5.065 -17.089 1.00 96.31 83 THR A N 1
ATOM 670 C CA . THR A 1 83 ? 12.416 -5.902 -16.764 1.00 96.31 83 THR A CA 1
ATOM 671 C C . THR A 1 83 ? 11.129 -5.073 -16.715 1.00 96.31 83 THR A C 1
ATOM 673 O O . THR A 1 83 ? 10.112 -5.460 -17.296 1.00 96.31 83 THR A O 1
ATOM 676 N N . TYR A 1 84 ? 11.164 -3.905 -16.066 1.00 96.88 84 TYR A N 1
ATOM 677 C CA . TYR A 1 84 ? 10.027 -2.985 -16.023 1.00 96.88 84 TYR A CA 1
ATOM 678 C C . TYR A 1 84 ? 9.670 -2.449 -17.415 1.00 96.88 84 TYR A C 1
ATOM 680 O O . TYR A 1 84 ? 8.499 -2.470 -17.795 1.00 96.88 84 TYR A O 1
ATOM 688 N N . MET A 1 85 ? 10.658 -2.007 -18.197 1.00 96.06 85 MET A N 1
ATOM 689 C CA . MET A 1 85 ? 10.444 -1.463 -19.541 1.00 96.06 85 MET A CA 1
ATOM 690 C C . MET A 1 85 ? 9.861 -2.507 -20.497 1.00 96.06 85 MET A C 1
ATOM 692 O O . MET A 1 85 ? 8.913 -2.204 -21.216 1.00 96.06 85 MET A O 1
ATOM 696 N N . GLN A 1 86 ? 10.377 -3.738 -20.474 1.00 97.00 86 GLN A N 1
ATOM 697 C CA . GLN A 1 86 ? 9.869 -4.839 -21.296 1.00 97.00 86 GLN A CA 1
ATOM 698 C C . GLN A 1 86 ? 8.436 -5.219 -20.919 1.00 97.00 86 GLN A C 1
ATOM 700 O O . GLN A 1 86 ? 7.621 -5.506 -21.792 1.00 97.00 86 GLN A O 1
ATOM 705 N N . ARG A 1 87 ? 8.121 -5.228 -19.619 1.00 96.00 87 ARG A N 1
ATOM 706 C CA . ARG A 1 87 ? 6.817 -5.678 -19.128 1.00 96.00 87 ARG A CA 1
ATOM 707 C C . ARG A 1 87 ? 5.726 -4.620 -19.243 1.00 96.00 87 ARG A C 1
ATOM 709 O O . ARG A 1 87 ? 4.593 -4.959 -19.571 1.00 96.00 87 ARG A O 1
ATOM 716 N N . TYR A 1 88 ? 6.043 -3.375 -18.906 1.00 96.00 88 TYR A N 1
ATOM 717 C CA . TYR A 1 88 ? 5.046 -2.318 -18.737 1.00 96.00 88 TYR A CA 1
ATOM 718 C C . TYR A 1 88 ? 5.133 -1.233 -19.811 1.00 96.00 88 TYR A C 1
ATOM 720 O O . TYR A 1 88 ? 4.156 -0.509 -20.006 1.00 96.00 88 TYR A O 1
ATOM 728 N N . GLY A 1 89 ? 6.256 -1.105 -20.524 1.00 93.44 89 GLY A N 1
ATOM 729 C CA . GLY A 1 89 ? 6.452 -0.063 -21.531 1.00 93.44 89 GLY A CA 1
ATOM 730 C C . GLY A 1 89 ? 6.150 1.334 -20.978 1.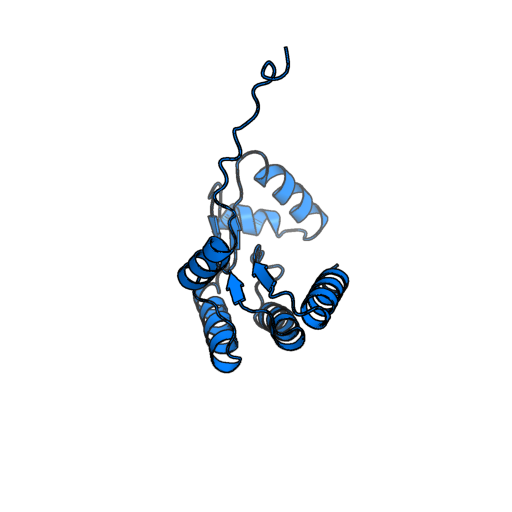00 93.44 89 GLY A C 1
ATOM 731 O O . GLY A 1 89 ? 6.702 1.747 -19.955 1.00 93.44 89 GLY A O 1
ATOM 732 N N . SER A 1 90 ? 5.237 2.046 -21.644 1.00 93.25 90 SER A N 1
ATOM 733 C CA . SER A 1 90 ? 4.728 3.367 -21.249 1.00 93.25 90 SER A CA 1
ATOM 734 C C . SER A 1 90 ? 3.396 3.316 -20.484 1.00 93.25 90 SER A C 1
ATOM 736 O O . SER A 1 90 ? 2.710 4.335 -20.380 1.00 93.25 90 SER A O 1
ATOM 738 N N . SER A 1 91 ? 3.009 2.154 -19.945 1.00 95.50 91 SER A N 1
ATOM 739 C CA . SER A 1 91 ? 1.761 2.004 -19.188 1.00 95.50 91 SER A CA 1
ATOM 740 C C . SER A 1 91 ? 1.728 2.940 -17.982 1.00 95.50 91 SER A C 1
ATOM 742 O O . SER A 1 91 ? 2.734 3.146 -17.297 1.00 95.50 91 SER A O 1
ATOM 744 N N . TYR A 1 92 ? 0.552 3.512 -17.720 1.00 95.38 92 TYR A N 1
ATOM 745 C CA . TYR A 1 92 ? 0.333 4.347 -16.541 1.00 95.38 92 TYR A CA 1
ATOM 746 C C . TYR A 1 92 ? 0.239 3.503 -15.268 1.00 95.38 92 TYR A C 1
ATOM 748 O O . TYR A 1 92 ? 0.830 3.861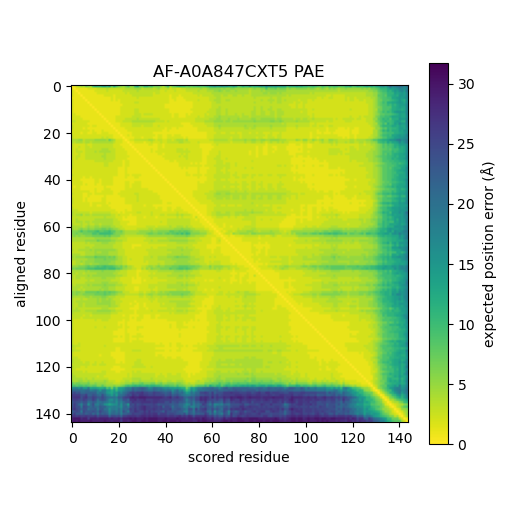 -14.257 1.00 95.38 92 TYR A O 1
ATOM 756 N N . ILE A 1 93 ? -0.466 2.372 -15.321 1.00 95.88 93 ILE A N 1
ATOM 757 C CA . ILE A 1 93 ? -0.643 1.460 -14.188 1.00 95.88 93 ILE A CA 1
ATOM 758 C C . ILE A 1 93 ? 0.369 0.323 -14.307 1.00 95.88 93 ILE A C 1
ATOM 760 O O . ILE A 1 93 ? 0.416 -0.379 -15.317 1.00 95.88 93 ILE A O 1
ATOM 764 N N . VAL A 1 94 ? 1.166 0.140 -13.260 1.00 97.38 94 VAL A N 1
ATOM 765 C CA . VAL A 1 94 ? 2.235 -0.854 -13.177 1.00 97.38 94 VAL A CA 1
ATOM 766 C C . VAL A 1 94 ? 1.922 -1.789 -12.013 1.00 97.38 94 VAL A C 1
ATOM 768 O O . VAL A 1 94 ? 2.167 -1.466 -10.855 1.00 97.38 94 VAL A O 1
ATOM 771 N N . GLY A 1 95 ? 1.306 -2.931 -12.324 1.00 97.31 95 GLY A N 1
ATOM 772 C CA . GLY A 1 95 ? 0.821 -3.897 -11.333 1.00 97.31 95 GLY A CA 1
ATOM 773 C C . GLY A 1 95 ? 1.730 -5.114 -11.161 1.00 97.31 95 GLY A C 1
ATOM 774 O O . GLY A 1 95 ? 2.373 -5.567 -12.114 1.00 97.31 95 GLY A O 1
ATOM 775 N N . SER A 1 96 ? 1.752 -5.674 -9.953 1.00 97.94 96 SER A N 1
ATOM 776 C CA . SER A 1 96 ? 2.433 -6.932 -9.638 1.00 97.94 96 SER A CA 1
ATOM 777 C C . SER A 1 96 ? 1.850 -8.098 -10.444 1.00 97.94 96 SER A C 1
ATOM 779 O O . SER A 1 96 ? 0.655 -8.138 -10.750 1.00 97.94 96 SER A O 1
ATOM 781 N N . ARG A 1 97 ? 2.693 -9.092 -10.754 1.00 96.75 97 ARG A N 1
ATOM 782 C CA . ARG A 1 97 ? 2.251 -10.371 -11.345 1.00 96.75 97 ARG A CA 1
ATOM 783 C C . ARG A 1 97 ? 1.290 -11.120 -10.432 1.00 96.75 97 ARG A C 1
ATOM 785 O O . ARG A 1 97 ? 0.369 -11.771 -10.917 1.00 96.75 97 ARG A O 1
ATOM 792 N N . ASP A 1 98 ? 1.507 -10.977 -9.133 1.00 97.44 98 ASP A N 1
ATOM 793 C CA . ASP A 1 98 ? 0.804 -11.697 -8.084 1.00 97.44 98 ASP A CA 1
ATOM 794 C C . ASP A 1 98 ? -0.364 -10.886 -7.517 1.00 97.44 98 ASP A C 1
ATOM 796 O O . ASP A 1 98 ? -0.944 -11.284 -6.510 1.00 97.44 98 ASP A O 1
ATOM 800 N N . ASN A 1 99 ? -0.755 -9.779 -8.166 1.00 98.25 99 ASN A N 1
ATOM 801 C CA . ASN A 1 99 ? -1.771 -8.855 -7.660 1.00 98.25 99 ASN A CA 1
ATOM 802 C C . ASN A 1 99 ? -3.022 -9.568 -7.130 1.00 98.25 99 ASN A C 1
ATOM 804 O O . ASN A 1 99 ? -3.431 -9.316 -6.007 1.00 98.25 99 ASN A O 1
ATOM 808 N N . LYS A 1 100 ? -3.602 -10.496 -7.902 1.00 98.44 100 LYS A N 1
ATOM 809 C CA . LYS A 1 100 ? -4.804 -11.230 -7.475 1.00 98.44 100 LYS A CA 1
ATOM 810 C C . LYS A 1 100 ? -4.562 -12.027 -6.188 1.00 98.44 100 LYS A C 1
ATOM 812 O O . LYS A 1 100 ? -5.378 -11.984 -5.278 1.00 98.44 100 LYS A O 1
ATOM 817 N N . ARG A 1 101 ? -3.440 -12.745 -6.115 1.00 98.62 101 ARG A N 1
ATOM 818 C CA . ARG A 1 101 ? -3.078 -13.572 -4.959 1.00 98.62 101 ARG A CA 1
ATOM 819 C C . ARG A 1 101 ? -2.828 -12.707 -3.724 1.00 98.62 101 ARG A C 1
ATOM 821 O O . ARG A 1 101 ? -3.360 -12.999 -2.665 1.00 98.62 101 ARG A O 1
ATOM 828 N N . LEU A 1 102 ? -2.063 -11.629 -3.877 1.00 98.75 102 LEU A N 1
ATOM 829 C CA . LEU A 1 102 ? -1.728 -10.714 -2.786 1.00 98.75 102 LEU A CA 1
ATOM 830 C C . LEU A 1 102 ? -2.933 -9.898 -2.309 1.00 98.75 102 LEU A C 1
ATOM 832 O O . LEU A 1 102 ? -3.043 -9.634 -1.118 1.00 98.75 102 LEU A O 1
ATOM 836 N N . MET A 1 103 ? -3.851 -9.531 -3.208 1.00 98.62 103 MET A N 1
ATOM 837 C CA . MET A 1 103 ? -5.118 -8.912 -2.816 1.00 98.62 103 MET A CA 1
ATOM 838 C C . MET A 1 103 ? -5.977 -9.883 -2.009 1.00 98.62 103 MET A C 1
ATOM 840 O O . MET A 1 103 ? -6.521 -9.475 -0.993 1.00 98.62 103 MET A O 1
ATOM 844 N N . ASN A 1 104 ? -6.045 -11.165 -2.385 1.00 98.69 104 ASN A N 1
ATOM 845 C CA . ASN A 1 104 ? -6.739 -12.162 -1.564 1.00 98.69 104 ASN A CA 1
ATOM 846 C C . ASN A 1 104 ? -6.116 -12.264 -0.165 1.00 98.69 104 ASN A C 1
ATOM 848 O O . ASN A 1 104 ? -6.838 -12.181 0.816 1.00 98.69 104 ASN A O 1
ATOM 852 N N . VAL A 1 105 ? -4.782 -12.335 -0.066 1.00 98.75 105 VAL A N 1
ATOM 853 C CA . VAL A 1 105 ? -4.082 -12.320 1.233 1.00 98.75 105 VAL A CA 1
ATOM 854 C C . VAL A 1 105 ? -4.444 -11.078 2.053 1.00 98.75 105 VAL A C 1
ATOM 856 O O . VAL A 1 105 ? -4.692 -11.183 3.252 1.00 98.75 105 VAL A O 1
ATOM 859 N N . PHE A 1 106 ? -4.471 -9.903 1.420 1.00 98.81 106 PHE A N 1
ATOM 860 C CA . PHE A 1 106 ? -4.861 -8.648 2.060 1.00 98.81 106 PHE A CA 1
ATOM 861 C C . PHE A 1 106 ? -6.297 -8.703 2.604 1.00 98.81 106 PHE A C 1
ATOM 863 O O . PHE A 1 106 ? -6.500 -8.432 3.787 1.00 98.81 106 PHE A O 1
ATOM 870 N N . HIS A 1 107 ? -7.26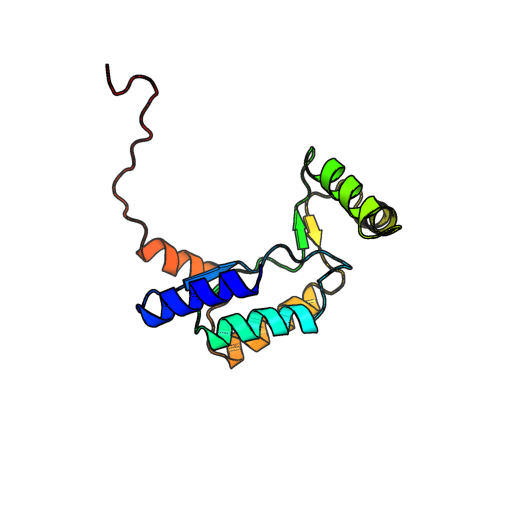2 -9.098 1.768 1.00 98.75 107 HIS A N 1
ATOM 871 C CA . HIS A 1 107 ? -8.670 -9.221 2.148 1.00 98.75 107 HIS A CA 1
ATOM 872 C C . HIS A 1 107 ? -8.859 -10.244 3.277 1.00 98.75 107 HIS A C 1
ATOM 874 O O . HIS A 1 107 ? -9.427 -9.908 4.314 1.00 98.75 107 HIS A O 1
ATOM 880 N N . ASP A 1 108 ? -8.305 -11.450 3.129 1.00 98.81 108 ASP A N 1
ATOM 881 C CA . ASP A 1 108 ? -8.420 -12.530 4.115 1.00 98.81 108 ASP A CA 1
ATOM 882 C C . ASP A 1 108 ? -7.824 -12.120 5.469 1.00 98.81 108 ASP A C 1
ATOM 884 O O . ASP A 1 108 ? -8.424 -12.344 6.523 1.00 98.81 108 ASP A O 1
ATOM 888 N N . PHE A 1 109 ? -6.647 -11.482 5.462 1.00 98.88 109 PHE A N 1
ATOM 889 C CA . PHE A 1 109 ? -6.024 -10.999 6.690 1.00 98.88 109 PHE A CA 1
ATOM 890 C C . PHE A 1 109 ? -6.884 -9.928 7.365 1.00 98.88 109 PHE A C 1
ATOM 892 O O . PHE A 1 109 ? -7.089 -9.984 8.579 1.00 98.88 109 PHE A O 1
ATOM 899 N N . CYS A 1 110 ? -7.357 -8.935 6.612 1.00 98.81 110 CYS A N 1
ATOM 900 C CA . CYS A 1 110 ? -8.157 -7.850 7.168 1.00 98.81 110 CYS A CA 1
ATOM 901 C C . CYS A 1 110 ? -9.485 -8.359 7.740 1.00 98.81 110 CYS A C 1
ATOM 903 O O . CYS A 1 110 ? -9.828 -7.981 8.860 1.00 98.81 110 CYS A O 1
ATOM 905 N N . GLU A 1 111 ? -10.166 -9.269 7.040 1.00 98.56 111 GLU A N 1
ATOM 906 C CA . GLU A 1 111 ? -11.414 -9.893 7.491 1.00 98.56 111 GLU A CA 1
ATOM 907 C C . GLU A 1 111 ? -11.220 -10.637 8.824 1.00 98.56 111 GLU A C 1
ATOM 909 O O . GLU A 1 111 ? -11.884 -10.336 9.815 1.00 98.56 111 GLU A O 1
ATOM 914 N N . VAL A 1 112 ? -10.225 -11.532 8.907 1.00 98.62 112 VAL A N 1
ATOM 915 C CA . VAL A 1 112 ? -9.931 -12.312 10.129 1.00 98.62 112 VAL A CA 1
ATOM 916 C C . VAL A 1 112 ? -9.583 -11.420 11.326 1.00 98.62 112 VAL A C 1
ATOM 918 O O . VAL A 1 112 ? -9.818 -11.792 12.477 1.00 98.62 112 VAL A O 1
ATOM 921 N N . ASN A 1 113 ? -9.009 -10.242 11.077 1.00 98.69 113 ASN A N 1
ATOM 922 C CA . ASN A 1 113 ? -8.577 -9.319 12.123 1.00 98.69 113 ASN A CA 1
ATOM 923 C C . ASN A 1 113 ? -9.549 -8.153 12.360 1.00 98.69 113 ASN A C 1
ATOM 925 O O . ASN A 1 113 ? -9.225 -7.274 13.158 1.00 98.69 113 ASN A O 1
ATOM 929 N N . ASN A 1 114 ? -10.737 -8.166 11.743 1.00 98.31 114 ASN A N 1
ATOM 930 C CA . ASN A 1 114 ? -11.759 -7.117 11.856 1.00 98.31 114 ASN A CA 1
ATOM 931 C C . ASN A 1 114 ? -11.236 -5.712 11.496 1.00 98.31 114 ASN A C 1
ATOM 933 O O . ASN A 1 114 ? -11.563 -4.726 12.156 1.00 98.31 114 ASN A O 1
ATOM 937 N N . ILE A 1 115 ? -10.397 -5.625 10.463 1.00 98.69 115 ILE A N 1
ATOM 938 C CA . ILE A 1 115 ? -9.896 -4.363 9.911 1.00 98.69 115 ILE A CA 1
ATOM 939 C C . ILE A 1 115 ? -10.753 -4.015 8.692 1.00 98.69 115 ILE A C 1
ATOM 941 O O . ILE A 1 115 ? -10.853 -4.814 7.756 1.00 98.69 115 ILE A O 1
ATOM 945 N N . VAL A 1 116 ? -11.359 -2.823 8.675 1.00 98.69 116 VAL A N 1
ATOM 946 C CA . VAL A 1 116 ? -12.163 -2.382 7.527 1.00 98.69 116 VAL A CA 1
ATOM 947 C C . VAL A 1 116 ? -11.251 -2.241 6.314 1.00 98.69 116 VAL A C 1
ATOM 949 O O . VAL A 1 116 ? -10.201 -1.609 6.382 1.00 98.69 116 VAL A O 1
ATOM 952 N N . HIS A 1 117 ? -11.627 -2.853 5.203 1.00 98.56 117 HIS A N 1
ATOM 953 C CA . HIS A 1 117 ? -10.751 -2.949 4.034 1.00 98.56 117 HIS A CA 1
ATOM 954 C C . HIS A 1 117 ? -11.525 -2.881 2.707 1.00 98.56 117 HIS A C 1
ATOM 956 O O . HIS A 1 117 ? -10.972 -3.095 1.629 1.00 98.56 117 HIS A O 1
ATOM 962 N N . ASP A 1 118 ? -12.811 -2.540 2.799 1.00 98.31 118 ASP A N 1
ATOM 963 C CA . ASP A 1 118 ? -13.609 -2.046 1.689 1.00 98.31 118 ASP A CA 1
ATOM 964 C C . ASP A 1 118 ? -13.353 -0.539 1.553 1.00 98.31 118 ASP A C 1
ATOM 966 O O . ASP A 1 118 ? -13.584 0.233 2.489 1.00 98.31 118 ASP A O 1
ATOM 970 N N . ASN A 1 119 ? -12.839 -0.124 0.396 1.00 98.06 119 ASN A N 1
ATOM 971 C CA . ASN A 1 119 ? -12.455 1.267 0.179 1.00 98.06 119 ASN A CA 1
ATOM 972 C C . ASN A 1 119 ? -13.656 2.220 0.280 1.00 98.06 119 ASN A C 1
ATOM 974 O O . ASN A 1 119 ? -13.500 3.306 0.834 1.00 98.06 119 ASN A O 1
ATOM 978 N N . ASP A 1 120 ? -14.840 1.830 -0.199 1.00 97.62 120 ASP A N 1
ATOM 979 C CA . ASP A 1 120 ? -16.028 2.687 -0.175 1.00 97.62 120 ASP A CA 1
ATOM 980 C C . ASP A 1 120 ? -16.519 2.886 1.261 1.00 97.62 120 ASP A C 1
ATOM 982 O O . ASP A 1 120 ? -16.845 4.006 1.657 1.00 97.62 120 ASP A O 1
ATOM 986 N N . LEU A 1 121 ? -16.505 1.833 2.085 1.00 97.50 121 LEU A N 1
ATOM 987 C CA . LEU A 1 121 ? -16.816 1.953 3.514 1.00 97.50 121 LEU A CA 1
ATOM 988 C C . LEU A 1 121 ? -15.832 2.877 4.237 1.00 97.50 121 LEU A C 1
ATOM 990 O O . LEU A 1 121 ? -16.248 3.692 5.063 1.00 97.50 121 LEU A O 1
ATOM 994 N N . ILE A 1 122 ? -14.541 2.786 3.912 1.00 97.62 122 ILE A N 1
ATOM 995 C CA . ILE A 1 122 ? -13.525 3.658 4.504 1.00 97.62 122 ILE A CA 1
ATOM 996 C C . ILE A 1 122 ? -13.735 5.111 4.071 1.00 97.62 122 ILE A C 1
ATOM 998 O O . ILE A 1 122 ? -13.724 5.997 4.921 1.00 97.62 122 ILE A O 1
ATOM 1002 N N . PHE A 1 123 ? -13.955 5.385 2.783 1.00 95.81 123 PHE A N 1
ATOM 1003 C CA . PHE A 1 123 ? -14.209 6.753 2.325 1.00 95.81 123 PHE A CA 1
ATOM 1004 C C . PHE A 1 123 ? -15.498 7.324 2.916 1.00 95.81 123 PHE A C 1
ATOM 1006 O O . PHE A 1 123 ? -15.505 8.470 3.361 1.00 95.81 123 PHE A O 1
ATOM 1013 N N . ASN A 1 124 ? -16.560 6.522 3.016 1.00 95.12 124 ASN A N 1
ATOM 1014 C CA . ASN A 1 124 ? -17.788 6.924 3.699 1.00 95.12 124 ASN A CA 1
ATOM 1015 C C . ASN A 1 124 ? -17.532 7.281 5.167 1.00 95.12 124 ASN A C 1
ATOM 1017 O O . ASN A 1 124 ? -18.064 8.278 5.647 1.00 95.12 124 ASN A O 1
ATOM 1021 N N . TYR A 1 125 ? -16.697 6.506 5.861 1.00 93.88 125 TYR A N 1
ATOM 1022 C CA . TYR A 1 125 ? -16.274 6.809 7.225 1.00 93.88 125 TYR A CA 1
ATOM 1023 C C . TYR A 1 125 ? -15.484 8.122 7.312 1.00 93.88 125 TYR A C 1
ATOM 1025 O O . TYR A 1 125 ? -15.787 8.955 8.161 1.00 93.88 125 TYR A O 1
ATOM 1033 N N . LEU A 1 126 ? -14.508 8.341 6.425 1.00 91.19 126 LEU A N 1
ATOM 1034 C CA . LEU A 1 126 ? -13.706 9.570 6.403 1.00 91.19 126 LEU A CA 1
ATOM 1035 C C . LEU A 1 126 ? -14.572 10.815 6.150 1.00 91.19 126 LEU A C 1
ATOM 1037 O O . LEU A 1 126 ? -14.389 11.833 6.815 1.00 91.19 126 LEU A O 1
ATOM 1041 N N . ASN A 1 127 ? -15.577 10.706 5.278 1.00 89.94 127 ASN A N 1
ATOM 1042 C CA . ASN A 1 127 ? -16.525 11.783 4.977 1.00 89.94 127 ASN A CA 1
ATOM 1043 C C . ASN A 1 127 ? -17.402 12.195 6.176 1.00 89.94 127 ASN A C 1
ATOM 1045 O O . ASN A 1 127 ? -18.032 13.252 6.130 1.00 89.94 127 ASN A O 1
ATOM 1049 N N . LEU A 1 128 ? -17.461 11.400 7.254 1.00 88.44 128 LEU A N 1
ATOM 1050 C CA . LEU A 1 128 ? -18.132 11.800 8.500 1.00 88.44 128 LEU A CA 1
ATOM 1051 C C . LEU A 1 128 ? -17.363 12.894 9.256 1.00 88.44 128 LEU A C 1
ATOM 1053 O O . LEU A 1 128 ? -17.961 13.594 10.070 1.00 88.44 128 LEU A O 1
ATOM 1057 N N . PHE A 1 129 ? -16.059 13.032 8.996 1.00 81.56 129 PHE A N 1
ATOM 1058 C CA . PHE A 1 129 ? -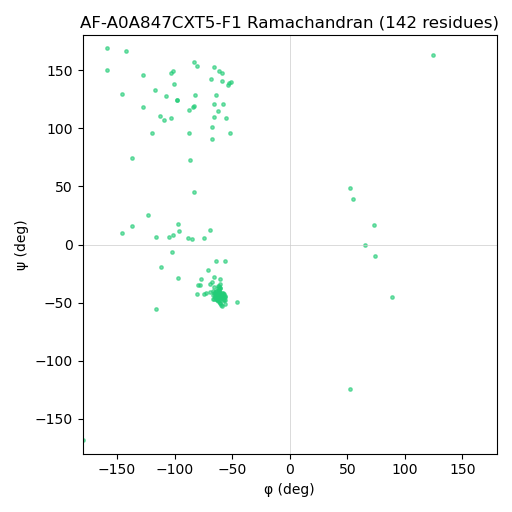15.172 14.000 9.648 1.00 81.56 129 PHE A CA 1
ATOM 1059 C C . PHE A 1 129 ? -14.861 15.218 8.778 1.00 81.56 129 PHE A C 1
ATOM 1061 O O . PHE A 1 129 ? -14.220 16.152 9.258 1.00 81.56 129 PHE A O 1
ATOM 1068 N N . GLU A 1 130 ? -15.287 15.228 7.511 1.00 70.00 130 GLU A N 1
ATOM 1069 C CA . GLU A 1 130 ? -15.176 16.424 6.684 1.00 70.00 130 GLU A CA 1
ATOM 1070 C C . GLU A 1 130 ? -16.075 17.520 7.262 1.00 70.00 130 GLU A C 1
ATOM 1072 O O . GLU A 1 130 ? -17.307 17.450 7.203 1.00 70.00 130 GLU A O 1
ATOM 1077 N N . ASP A 1 131 ? -15.447 18.553 7.825 1.00 63.75 131 ASP A N 1
ATOM 1078 C CA . ASP A 1 131 ? -16.137 19.778 8.196 1.00 63.75 131 ASP A CA 1
ATOM 1079 C C . ASP A 1 131 ? -16.586 20.458 6.896 1.00 63.75 131 ASP A C 1
ATOM 1081 O O . ASP A 1 131 ? -15.798 21.069 6.176 1.00 63.75 131 ASP A O 1
ATOM 1085 N N . LYS A 1 132 ? -17.869 20.307 6.554 1.00 62.00 132 LYS A N 1
ATOM 1086 C CA . LYS A 1 132 ? -18.480 20.858 5.329 1.00 62.00 132 LYS A CA 1
ATOM 1087 C C . LYS A 1 132 ? -18.585 22.385 5.343 1.00 62.00 132 LYS A C 1
ATOM 1089 O O . LYS A 1 132 ? -19.306 22.957 4.521 1.00 62.00 132 LYS A O 1
ATOM 1094 N 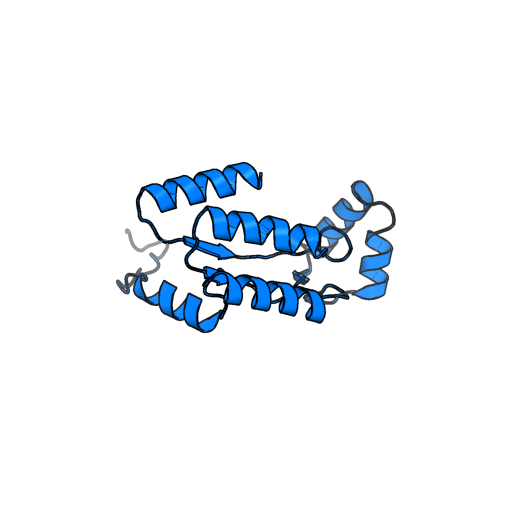N . GLN A 1 133 ? -17.916 23.063 6.275 1.00 59.50 133 GLN A N 1
ATOM 1095 C CA . GLN A 1 133 ? -17.741 24.501 6.185 1.00 59.50 133 GLN A CA 1
ATOM 1096 C C . GLN A 1 133 ? -17.031 24.806 4.871 1.00 59.50 133 GLN A C 1
ATOM 1098 O O . GLN A 1 133 ? -15.943 24.304 4.604 1.00 59.50 133 GLN A O 1
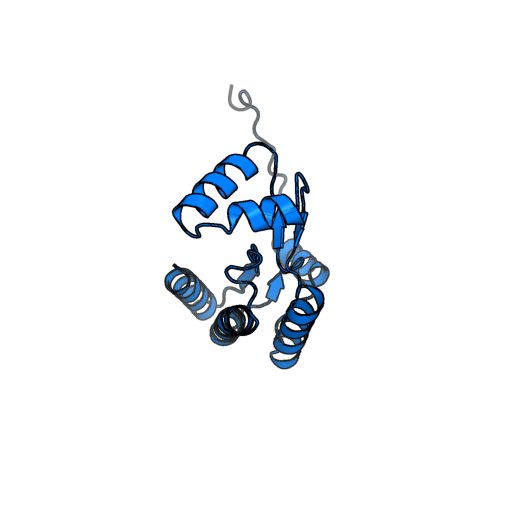ATOM 1103 N N . PHE A 1 134 ? -17.695 25.603 4.032 1.00 57.84 134 PHE A N 1
ATOM 1104 C CA . PHE A 1 134 ? -17.174 26.090 2.765 1.00 57.84 134 PHE A CA 1
ATOM 1105 C C . PHE A 1 134 ? -15.803 26.730 2.998 1.00 57.84 134 PHE A C 1
ATOM 1107 O O . PHE A 1 134 ? -15.700 27.909 3.334 1.00 57.84 134 PHE A O 1
ATOM 1114 N N . THR A 1 135 ? -14.738 25.962 2.790 1.00 60.69 135 THR A N 1
ATOM 1115 C CA . THR A 1 135 ? -13.407 26.508 2.582 1.00 60.69 135 THR A CA 1
ATOM 1116 C C . THR A 1 135 ? -13.469 27.219 1.242 1.00 60.69 135 THR A C 1
ATOM 1118 O O . THR A 1 135 ? -13.317 26.630 0.174 1.00 60.69 135 THR A O 1
ATOM 1121 N N . LYS A 1 136 ? -13.803 28.512 1.280 1.00 68.31 136 LYS A N 1
ATOM 1122 C CA . LYS A 1 136 ? -13.694 29.369 0.109 1.00 68.31 136 LYS A CA 1
ATOM 1123 C C . LYS A 1 136 ? -12.211 29.391 -0.242 1.00 68.31 136 LYS A C 1
ATOM 1125 O O . LYS A 1 136 ? -11.402 29.853 0.560 1.00 68.31 136 LYS A O 1
ATOM 1130 N N . GLN A 1 137 ? -11.850 28.852 -1.405 1.00 75.62 137 GLN A N 1
ATOM 1131 C CA . GLN A 1 137 ? -10.518 29.058 -1.955 1.00 75.62 137 GLN A CA 1
ATOM 1132 C C . GLN A 1 137 ? -10.313 30.570 -2.044 1.00 75.62 137 GLN A C 1
ATOM 1134 O O . GLN A 1 137 ? -10.976 31.238 -2.836 1.00 75.62 137 GLN A O 1
ATOM 1139 N N . ILE A 1 138 ? -9.456 31.098 -1.175 1.00 77.44 138 ILE A N 1
ATOM 1140 C CA . ILE A 1 138 ? -9.148 32.522 -1.130 1.00 77.44 138 ILE A CA 1
ATOM 1141 C C . ILE A 1 138 ? -8.435 32.865 -2.436 1.00 77.44 138 ILE A C 1
ATOM 1143 O O . ILE A 1 138 ? -7.423 32.254 -2.794 1.00 77.44 138 ILE A O 1
ATOM 1147 N N . GLY A 1 139 ? -9.014 33.790 -3.195 1.00 80.94 139 GLY A N 1
ATOM 1148 C CA . GLY A 1 139 ? -8.373 34.363 -4.365 1.00 80.94 139 GLY A CA 1
ATOM 1149 C C . GLY A 1 139 ? -7.151 35.172 -3.944 1.00 80.94 139 GLY A C 1
ATOM 1150 O O . GLY A 1 139 ? -7.106 35.732 -2.854 1.00 80.94 139 GLY A O 1
ATOM 1151 N N . PHE A 1 140 ? -6.171 35.295 -4.839 1.00 77.75 140 PHE A N 1
ATOM 1152 C CA . PHE A 1 140 ? -4.953 36.086 -4.601 1.00 77.75 140 PHE A CA 1
ATOM 1153 C C . PHE A 1 140 ? -5.234 37.566 -4.243 1.00 77.75 140 PHE A C 1
ATOM 1155 O O . PHE A 1 140 ? -4.338 38.267 -3.788 1.00 77.75 140 PHE A O 1
ATOM 1162 N N . PHE A 1 141 ? -6.469 38.034 -4.462 1.00 82.88 141 PHE A N 1
ATOM 1163 C CA . PHE A 1 141 ? -6.941 39.400 -4.225 1.00 82.88 141 PHE A CA 1
ATOM 1164 C C . PHE A 1 141 ? -8.040 39.502 -3.156 1.00 82.88 141 PHE A C 1
ATOM 1166 O O . PHE A 1 141 ? -8.594 40.578 -2.974 1.00 82.88 141 PHE A O 1
ATOM 1173 N N . ASP A 1 142 ? -8.376 38.417 -2.457 1.00 75.19 142 ASP A N 1
ATOM 1174 C CA . ASP A 1 142 ? -9.488 38.409 -1.494 1.00 75.19 142 ASP A CA 1
ATOM 1175 C C . ASP A 1 142 ? -9.164 39.148 -0.163 1.00 75.19 142 ASP A C 1
ATOM 1177 O O . ASP A 1 142 ? -9.997 39.158 0.740 1.00 75.19 142 ASP A O 1
ATOM 1181 N N . GLU A 1 143 ? -7.997 39.803 -0.051 1.00 63.47 143 GLU A N 1
ATOM 1182 C CA . GLU A 1 143 ? -7.573 40.652 1.085 1.00 63.47 143 GLU A CA 1
ATOM 1183 C C . GLU A 1 143 ? -7.195 42.105 0.686 1.00 63.47 143 GLU A C 1
ATOM 1185 O O . GLU A 1 143 ? -6.413 42.752 1.385 1.00 63.47 143 GLU A O 1
ATOM 1190 N N . ILE A 1 144 ? -7.734 42.646 -0.419 1.00 51.81 144 ILE A N 1
ATOM 1191 C CA . ILE A 1 144 ? -7.633 44.089 -0.754 1.00 51.81 144 ILE A CA 1
ATOM 1192 C C . ILE A 1 144 ? -8.995 44.773 -0.630 1.00 51.81 144 ILE A C 1
ATOM 1194 O O . ILE A 1 144 ? -9.971 44.247 -1.211 1.00 51.81 144 ILE A O 1
#

Radius of gyration: 18.8 Å; Cα contacts (8 Å, |Δi|>4): 150; chains: 1; bounding box: 40×58×44 Å

Nearest PDB structures (foldseek):
  3q58-assembly1_B  TM=5.475E-01  e=9.032E-01  Salmonella enterica subsp. enterica serovar Typhi
  3ble-assembly1_A-2  TM=3.747E-01  e=6.561E-01  Leptospira interrogans
  3bg3-assembly1_A  TM=2.963E-01  e=2.359E-01  Homo sapiens
  7th5-assembly1_B  TM=3.300E-01  e=8.472E-01  Thermus thermophilus HB8
  3bli-assembly1_A-2  TM=3.166E-01  e=1.325E+00  Leptospira interrogans

Secondary structure (DSSP, 8-state):
-HHHHHHHHHHHHHTT---EEE-----TTTT--HHHHHHHHHHHHHTT-SEEE---SEEE--TTHHHHHHHHHHHHSTTHHHHHHHHHTT-SEEE-TTHHHHHHHHHHHHHHTT-B--HHHHHHHHTTS---S------TTTT-

Foldseek 3Di:
DLVVVLVVLLVCLVVVHAAEAEPDAQDAPPQPDLVNLVVSVVSCLVSVHQAYEYPWHWAFADVVRLVVVLVVCCVPPNPVSVVQCVPQPNNGTGHYPCGVVSVVSNVVSCVVSVHHYPNVVVVVVVVVPPPPPPPPPQDPPNPD

Sequence (144 aa):
TTKERVEALKSLRDEGIPTVVWLTPILPFINDTEENIIGILNYCKEVKVFGVICFGMGLTLREGNREYFYSELDKKFPQLKETYMQRYGSSYIVGSRDNKRLMNVFHDFCEVNNIVHDNDLIFNYLNLFEDKQFTKQIGFFDEI